Protein AF-A0A067E842-F1 (afdb_monomer)

Mean predicted aligned error: 13.02 Å

Structure (mmCIF, N/CA/C/O backbone):
data_AF-A0A067E842-F1
#
_entry.id   AF-A0A067E842-F1
#
loop_
_atom_site.group_PDB
_atom_site.id
_atom_site.type_symbol
_atom_site.label_atom_id
_atom_site.label_alt_id
_atom_site.label_comp_id
_atom_site.label_asym_id
_atom_site.label_entity_id
_atom_site.label_seq_id
_atom_site.pdbx_PDB_ins_code
_atom_site.Cartn_x
_atom_site.Cartn_y
_atom_site.Cartn_z
_atom_site.occupancy
_atom_site.B_iso_or_equiv
_atom_site.auth_seq_id
_atom_site.auth_comp_id
_atom_site.auth_asym_id
_atom_site.auth_atom_id
_atom_site.pdbx_PDB_model_num
ATOM 1 N N . MET A 1 1 ? -56.135 48.706 -4.574 1.00 54.97 1 MET A N 1
ATOM 2 C CA . MET A 1 1 ? -55.566 47.621 -3.734 1.00 54.97 1 MET A CA 1
ATOM 3 C C . MET A 1 1 ? -54.915 46.466 -4.514 1.00 54.97 1 MET A C 1
ATOM 5 O O . MET A 1 1 ? -54.209 45.681 -3.895 1.00 54.97 1 MET A O 1
ATOM 9 N N . HIS A 1 2 ? -55.092 46.356 -5.841 1.00 52.41 2 HIS A N 1
ATOM 10 C CA . HIS A 1 2 ? -54.454 45.302 -6.655 1.00 52.41 2 HIS A CA 1
ATOM 11 C C . HIS A 1 2 ? -52.988 45.599 -7.029 1.00 52.41 2 HIS A C 1
ATOM 13 O O . HIS A 1 2 ? -52.169 44.687 -7.029 1.00 52.41 2 HIS A O 1
ATOM 19 N N . CYS A 1 3 ? -52.629 46.870 -7.244 1.00 52.62 3 CYS A N 1
ATOM 20 C CA . CYS A 1 3 ? -51.269 47.265 -7.642 1.00 52.62 3 CYS A CA 1
ATOM 21 C C . CYS A 1 3 ? -50.210 46.993 -6.547 1.00 52.62 3 CYS A C 1
ATOM 23 O O . CYS A 1 3 ? -49.096 46.567 -6.836 1.00 52.62 3 CYS A O 1
ATOM 25 N N . LEU A 1 4 ? -50.586 47.128 -5.268 1.00 51.88 4 LEU A N 1
ATOM 26 C CA . LEU A 1 4 ? -49.672 46.925 -4.135 1.00 51.88 4 LEU A CA 1
ATOM 27 C C . LEU A 1 4 ? -49.311 45.442 -3.900 1.00 51.88 4 LEU A C 1
ATOM 29 O O . LEU A 1 4 ? -48.225 45.156 -3.411 1.00 51.88 4 LEU A O 1
ATOM 33 N N . LYS A 1 5 ? -50.186 44.498 -4.292 1.00 53.16 5 LYS A N 1
ATOM 34 C CA . LYS A 1 5 ? -49.948 43.042 -4.175 1.00 53.16 5 LYS A CA 1
ATOM 35 C C . LYS A 1 5 ? -48.996 42.497 -5.247 1.00 53.16 5 LYS A C 1
ATOM 37 O O . LYS A 1 5 ? -48.314 41.507 -5.008 1.00 53.16 5 LYS A O 1
ATOM 42 N N . MET A 1 6 ? -48.947 43.125 -6.425 1.00 60.12 6 MET A N 1
ATOM 43 C CA . MET A 1 6 ? -48.029 42.713 -7.497 1.00 60.12 6 MET A CA 1
ATOM 44 C C . MET A 1 6 ? -46.594 43.164 -7.206 1.00 60.12 6 MET A C 1
ATOM 46 O O . MET A 1 6 ? -45.660 42.394 -7.404 1.00 60.12 6 MET A O 1
ATOM 50 N N . ALA A 1 7 ? -46.423 44.370 -6.654 1.00 55.69 7 ALA A N 1
ATOM 51 C CA . ALA A 1 7 ? -45.115 44.883 -6.252 1.00 55.69 7 ALA A CA 1
ATOM 52 C C . ALA A 1 7 ? -44.470 44.041 -5.133 1.00 55.69 7 ALA A C 1
ATOM 54 O O . ALA A 1 7 ? -43.274 43.758 -5.185 1.00 55.69 7 ALA A O 1
ATOM 55 N N . THR A 1 8 ? -45.256 43.575 -4.156 1.00 57.66 8 THR A N 1
ATOM 56 C CA . THR A 1 8 ? -44.761 42.692 -3.088 1.00 57.66 8 THR A CA 1
ATOM 57 C C . THR A 1 8 ? -44.425 41.285 -3.582 1.00 57.66 8 THR A C 1
ATOM 59 O O . THR A 1 8 ? -43.444 40.713 -3.117 1.00 57.66 8 THR A O 1
ATOM 62 N N . ALA A 1 9 ? -45.163 40.745 -4.557 1.00 56.19 9 ALA A N 1
ATOM 63 C CA . ALA A 1 9 ? -44.841 39.457 -5.176 1.00 56.19 9 ALA A CA 1
ATOM 64 C C . ALA A 1 9 ? -43.529 39.504 -5.984 1.00 56.19 9 ALA A C 1
ATOM 66 O O . ALA A 1 9 ? -42.734 38.571 -5.911 1.00 56.19 9 ALA A O 1
ATOM 67 N N . ILE A 1 10 ? -43.263 40.604 -6.700 1.00 58.97 10 ILE A N 1
ATOM 68 C CA . ILE A 1 10 ? -42.023 40.798 -7.473 1.00 58.97 10 ILE A CA 1
ATOM 69 C C . ILE A 1 10 ? -40.808 40.973 -6.546 1.00 58.97 10 ILE A C 1
ATOM 71 O O . ILE A 1 10 ? -39.766 40.361 -6.781 1.00 58.97 10 ILE A O 1
ATOM 75 N N . LEU A 1 11 ? -40.947 41.751 -5.464 1.00 54.78 11 LEU A N 1
ATOM 76 C CA . LEU A 1 11 ? -39.894 41.916 -4.452 1.00 54.78 11 LEU A CA 1
ATOM 77 C C . LEU A 1 11 ? -39.602 40.604 -3.706 1.00 54.78 11 LEU A C 1
ATOM 79 O O . LEU A 1 11 ? -38.442 40.275 -3.478 1.00 54.78 11 LEU A O 1
ATOM 83 N N . ALA A 1 12 ? -40.634 39.820 -3.376 1.00 56.69 12 ALA A N 1
ATOM 84 C CA . ALA A 1 12 ? -40.468 38.505 -2.758 1.00 56.69 12 ALA A CA 1
ATOM 85 C C . ALA A 1 12 ? -39.791 37.496 -3.703 1.00 56.69 12 ALA A C 1
ATOM 87 O O . ALA A 1 12 ? -38.953 36.712 -3.262 1.00 56.69 12 ALA A O 1
ATOM 88 N N . PHE A 1 13 ? -40.102 37.539 -5.003 1.00 56.09 13 PHE A N 1
ATOM 89 C CA . PHE A 1 13 ? -39.504 36.657 -6.009 1.00 56.09 13 PHE A CA 1
ATOM 90 C C . PHE A 1 13 ? -38.027 36.987 -6.277 1.00 56.09 13 PHE A C 1
ATOM 92 O O . PHE A 1 13 ? -37.217 36.070 -6.423 1.00 56.09 13 PHE A O 1
ATOM 99 N N . SER A 1 14 ? -37.640 38.272 -6.279 1.00 56.12 14 SER A N 1
ATOM 100 C CA . SER A 1 14 ? -36.227 38.656 -6.420 1.00 56.12 14 SER A CA 1
ATOM 101 C C . SER A 1 14 ? -35.410 38.292 -5.175 1.00 56.12 14 SER A C 1
ATOM 103 O O . SER A 1 14 ? -34.328 37.725 -5.308 1.00 56.12 14 SER A O 1
ATOM 105 N N . LEU A 1 15 ? -35.954 38.502 -3.970 1.00 55.34 15 LEU A N 1
ATOM 106 C CA . LEU A 1 15 ? -35.327 38.081 -2.711 1.00 55.34 15 LEU A CA 1
ATOM 107 C C . LEU A 1 15 ? -35.142 36.558 -2.644 1.00 55.34 15 LEU A C 1
ATOM 109 O O . LEU A 1 15 ? -34.092 36.089 -2.214 1.00 55.34 15 LEU A O 1
ATOM 113 N N . PHE A 1 16 ? -36.124 35.787 -3.117 1.00 55.31 16 PHE A N 1
ATOM 114 C CA . PHE A 1 16 ? -36.045 34.327 -3.168 1.00 55.31 16 PHE A CA 1
ATOM 115 C C . PHE A 1 16 ? -35.004 33.840 -4.192 1.00 55.31 16 PHE A C 1
ATOM 117 O O . PHE A 1 16 ? -34.218 32.945 -3.892 1.00 55.31 16 PHE A O 1
ATOM 124 N N . SER A 1 17 ? -34.930 34.486 -5.362 1.00 55.00 17 SER A N 1
ATOM 125 C CA . SER A 1 17 ? -33.946 34.193 -6.416 1.00 55.00 17 SER A CA 1
ATOM 126 C C . SER A 1 17 ? -32.504 34.502 -5.982 1.00 55.00 17 SER A C 1
ATOM 128 O O . SER A 1 17 ? -31.596 33.701 -6.207 1.00 55.00 17 SER A O 1
ATOM 130 N N . HIS A 1 18 ? -32.289 35.611 -5.266 1.00 56.66 18 HIS A N 1
ATOM 131 C CA . HIS A 1 18 ? -30.973 35.981 -4.731 1.00 56.66 18 HIS A CA 1
ATOM 132 C C . HIS A 1 18 ? -30.534 35.141 -3.522 1.00 56.66 18 HIS A C 1
ATOM 134 O O . HIS A 1 18 ? -29.338 35.066 -3.251 1.00 56.66 18 HIS A O 1
ATOM 140 N N . LEU A 1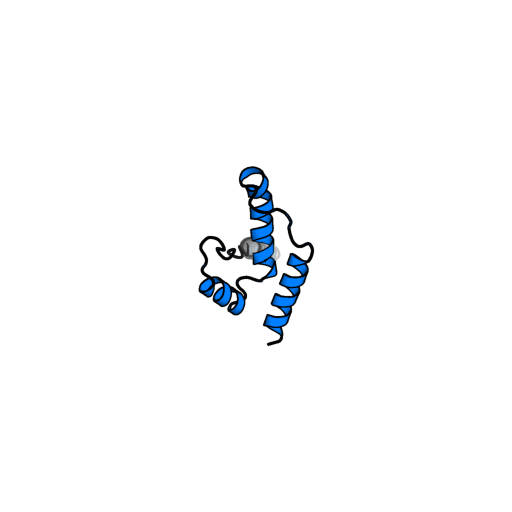 19 ? -31.464 34.484 -2.819 1.00 56.50 19 LEU A N 1
ATOM 141 C CA . LEU A 1 19 ? -31.158 33.604 -1.685 1.00 56.50 19 LEU A CA 1
ATOM 142 C C . LEU A 1 19 ? -30.898 32.142 -2.114 1.00 56.50 19 LEU A C 1
ATOM 144 O O . LEU A 1 19 ? -30.125 31.432 -1.468 1.00 56.50 19 LEU A O 1
ATOM 148 N N . LEU A 1 20 ? -31.491 31.693 -3.227 1.00 56.78 20 LEU A N 1
ATOM 149 C CA . LEU A 1 20 ? -31.332 30.331 -3.768 1.00 56.78 20 LEU A CA 1
ATOM 150 C C . LEU A 1 20 ? -30.106 30.142 -4.676 1.00 56.78 20 LEU A C 1
ATOM 152 O O . LEU A 1 20 ? -29.556 29.045 -4.746 1.00 56.78 20 LEU A O 1
ATOM 156 N N . LEU A 1 21 ? -29.645 31.191 -5.359 1.00 57.09 21 LEU A N 1
ATOM 157 C CA . LEU A 1 21 ? -28.481 31.098 -6.248 1.00 57.09 21 LEU A CA 1
ATOM 158 C C . LEU A 1 21 ? -27.128 30.876 -5.528 1.00 57.09 21 LEU A C 1
ATOM 160 O O . LEU A 1 21 ? -26.353 30.039 -5.994 1.00 57.09 21 LEU A O 1
ATOM 164 N N . PRO A 1 22 ? -26.807 31.548 -4.398 1.00 57.66 22 PRO A N 1
ATOM 165 C CA . PRO A 1 22 ? -25.533 31.325 -3.708 1.00 57.66 22 PRO A CA 1
ATOM 166 C C . PRO A 1 22 ? -25.500 30.011 -2.912 1.00 57.66 22 PRO A C 1
ATOM 168 O O . PRO A 1 22 ? -24.423 29.463 -2.682 1.00 57.66 22 PRO A O 1
ATOM 171 N N . THR A 1 23 ? -26.657 29.470 -2.516 1.00 57.88 23 THR A N 1
ATOM 172 C CA . THR A 1 23 ? -26.737 28.194 -1.783 1.00 57.88 23 THR A CA 1
ATOM 173 C C . THR A 1 23 ? -26.453 26.990 -2.683 1.00 57.88 23 THR A C 1
ATOM 175 O O . THR A 1 23 ? -25.792 26.051 -2.245 1.00 57.88 23 THR A O 1
ATOM 178 N N . LEU A 1 24 ? -26.851 27.036 -3.959 1.00 57.44 24 LEU A N 1
ATOM 179 C CA . LEU A 1 24 ? -26.578 25.959 -4.917 1.00 57.44 24 LEU A CA 1
ATOM 180 C C . LEU A 1 24 ? -25.089 25.882 -5.319 1.00 57.44 24 LEU A C 1
ATOM 182 O O . LEU A 1 24 ? -24.559 24.788 -5.504 1.00 57.44 24 LEU A O 1
ATOM 186 N N . LEU A 1 25 ? -24.389 27.025 -5.380 1.00 56.53 25 LEU A N 1
ATOM 187 C CA . LEU A 1 25 ? -22.956 27.094 -5.712 1.00 56.53 25 LEU A CA 1
ATOM 188 C C . LEU A 1 25 ? -22.048 26.567 -4.579 1.00 56.53 25 LEU A C 1
ATOM 190 O O . LEU A 1 25 ? -20.974 26.019 -4.837 1.00 56.53 25 LEU A O 1
ATOM 194 N N . ALA A 1 26 ? -22.484 26.692 -3.321 1.00 58.53 26 ALA A N 1
ATOM 195 C CA . ALA A 1 26 ? -21.738 26.215 -2.154 1.00 58.53 26 ALA A CA 1
ATOM 196 C C . ALA A 1 26 ? -21.674 24.676 -2.060 1.00 58.53 26 ALA A C 1
ATOM 198 O O . ALA A 1 26 ? -20.711 24.128 -1.518 1.00 58.53 26 ALA A O 1
ATOM 199 N N . ILE A 1 27 ? -22.664 23.967 -2.617 1.00 56.41 27 ILE A N 1
ATOM 200 C CA . ILE A 1 27 ? -22.715 22.495 -2.598 1.00 56.41 27 ILE A CA 1
ATOM 201 C C . ILE A 1 27 ? -21.712 21.895 -3.600 1.00 56.41 27 ILE A C 1
ATOM 203 O O . ILE A 1 27 ? -21.097 20.872 -3.310 1.00 56.41 27 ILE A O 1
ATOM 207 N N . SER A 1 28 ? -21.454 22.553 -4.737 1.00 55.47 28 SER A N 1
ATOM 208 C CA . SER A 1 28 ? -20.489 22.075 -5.744 1.00 55.47 28 SER A CA 1
ATOM 209 C C . SER A 1 28 ? -19.011 22.212 -5.349 1.00 55.47 28 SER A C 1
ATOM 211 O O . SER A 1 28 ? -18.155 21.618 -5.999 1.00 55.47 28 SER A O 1
ATOM 213 N N . ALA A 1 29 ? -18.691 22.978 -4.300 1.00 54.78 29 ALA A N 1
ATOM 214 C CA . ALA A 1 29 ? -17.308 23.263 -3.899 1.00 54.78 29 ALA A CA 1
ATOM 215 C C . ALA A 1 29 ? -16.707 22.237 -2.920 1.00 54.78 29 ALA A C 1
ATOM 217 O O . ALA A 1 29 ? -15.522 22.313 -2.602 1.00 54.78 29 ALA A O 1
ATOM 218 N N . GLN A 1 30 ? -17.482 21.255 -2.454 1.00 51.19 30 GLN A N 1
ATOM 219 C CA . GLN A 1 30 ? -16.953 20.150 -1.652 1.00 51.19 30 GLN A CA 1
ATOM 220 C C . GLN A 1 30 ? -16.371 19.067 -2.562 1.00 51.19 30 GLN A C 1
ATOM 222 O O . GLN A 1 30 ? -16.786 17.910 -2.558 1.00 51.19 30 GLN A O 1
ATOM 227 N N . SER A 1 31 ? -15.347 19.434 -3.335 1.00 54.56 31 SER A N 1
ATOM 228 C CA . SER A 1 31 ? -14.345 18.453 -3.719 1.00 54.56 31 SER A CA 1
ATOM 229 C C . SER A 1 31 ? -13.637 18.048 -2.429 1.00 54.56 31 SER A C 1
ATOM 231 O O . SER A 1 31 ? -12.712 18.731 -1.984 1.00 54.56 31 SER A O 1
ATOM 233 N N . ASN A 1 32 ? -14.081 16.958 -1.800 1.00 49.19 32 ASN A N 1
ATOM 234 C CA . ASN A 1 32 ? -13.258 16.226 -0.845 1.00 49.19 32 ASN A CA 1
ATOM 235 C C . ASN A 1 32 ? -12.053 15.696 -1.628 1.00 49.19 32 ASN A C 1
ATOM 237 O O . ASN A 1 32 ? -12.011 14.537 -2.033 1.00 49.19 32 ASN A O 1
ATOM 241 N N . ALA A 1 33 ? -11.081 16.569 -1.888 1.00 49.50 33 ALA A N 1
ATOM 242 C CA . ALA A 1 33 ? -9.738 16.169 -2.224 1.00 49.50 33 ALA A CA 1
ATOM 243 C C . ALA A 1 33 ? -9.226 15.461 -0.972 1.00 49.50 33 ALA A C 1
ATOM 245 O O . ALA A 1 33 ? -8.679 16.081 -0.062 1.00 49.50 33 ALA A O 1
ATOM 246 N N . ILE A 1 34 ? -9.505 14.160 -0.877 1.00 56.19 34 ILE A N 1
ATOM 247 C CA . ILE A 1 34 ? -8.818 13.294 0.065 1.00 56.19 34 ILE A CA 1
ATOM 248 C C . ILE A 1 34 ? -7.353 13.436 -0.314 1.00 56.19 34 ILE A C 1
ATOM 250 O O . ILE A 1 34 ? -6.917 12.925 -1.343 1.00 56.19 34 ILE A O 1
ATOM 254 N N . HIS A 1 35 ? -6.622 14.233 0.463 1.00 60.94 35 HIS A N 1
ATOM 255 C CA . HIS A 1 35 ? -5.187 14.361 0.310 1.00 60.94 35 HIS A CA 1
ATOM 256 C C . HIS A 1 35 ? -4.608 12.953 0.426 1.00 60.94 35 HIS A C 1
ATOM 258 O O . HIS A 1 35 ? -4.628 12.358 1.504 1.00 60.94 35 HIS A O 1
ATOM 264 N N . ALA A 1 36 ? -4.156 12.405 -0.703 1.00 78.44 36 ALA A N 1
ATOM 265 C CA . ALA A 1 36 ? -3.507 11.109 -0.731 1.00 78.44 36 ALA A CA 1
ATOM 266 C C . ALA A 1 36 ? -2.298 11.157 0.209 1.00 78.44 36 ALA A C 1
ATOM 268 O O . ALA A 1 36 ? -1.490 12.088 0.145 1.00 78.44 36 ALA A O 1
ATOM 269 N N . PHE A 1 37 ? -2.190 10.177 1.106 1.00 89.00 37 PHE A N 1
ATOM 270 C CA . PHE A 1 37 ? -1.039 10.070 1.991 1.00 89.00 37 PHE A CA 1
ATOM 271 C C . PHE A 1 37 ? 0.245 9.930 1.147 1.00 89.00 37 PHE A C 1
ATOM 273 O O . PHE A 1 37 ? 0.271 9.106 0.228 1.00 89.00 37 PHE A O 1
ATOM 280 N N . PRO A 1 38 ? 1.307 10.711 1.414 1.00 93.12 38 PRO A N 1
ATOM 281 C CA . PRO A 1 38 ? 2.532 10.650 0.626 1.00 93.12 38 PRO A CA 1
ATOM 282 C C . PRO A 1 38 ? 3.295 9.359 0.945 1.00 93.12 38 PRO A C 1
ATOM 284 O O . PRO A 1 38 ? 3.994 9.276 1.946 1.00 93.12 38 PRO A O 1
ATOM 287 N N . ILE A 1 39 ? 3.148 8.336 0.100 1.00 96.44 39 ILE A N 1
ATOM 288 C CA . ILE A 1 39 ? 3.784 7.023 0.315 1.00 96.44 39 ILE A CA 1
ATOM 289 C C . ILE A 1 39 ? 5.294 7.057 0.030 1.00 96.44 39 ILE A C 1
ATOM 291 O O . ILE A 1 39 ? 6.061 6.368 0.701 1.00 96.44 39 ILE A O 1
ATOM 295 N N . ARG A 1 40 ? 5.741 7.843 -0.959 1.00 95.94 40 ARG A N 1
ATOM 296 C CA . ARG A 1 40 ? 7.170 7.933 -1.311 1.00 95.94 40 ARG A CA 1
ATOM 297 C C . ARG A 1 40 ? 7.962 8.528 -0.154 1.00 95.94 40 ARG A C 1
ATOM 299 O O . ARG A 1 40 ? 7.538 9.527 0.417 1.00 95.94 40 ARG A O 1
ATOM 306 N N . GLU A 1 41 ? 9.107 7.922 0.149 1.00 95.88 41 GLU A N 1
ATOM 307 C CA . GLU A 1 41 ? 9.996 8.315 1.253 1.00 95.88 41 GLU A CA 1
ATOM 308 C C . GLU A 1 41 ? 9.354 8.266 2.657 1.00 95.88 41 GLU A C 1
ATOM 310 O O . GLU A 1 41 ? 9.978 8.681 3.633 1.00 95.88 41 GLU A O 1
ATOM 315 N N . ALA A 1 42 ? 8.131 7.733 2.802 1.00 97.62 42 ALA A N 1
ATOM 316 C CA . ALA A 1 42 ? 7.519 7.535 4.110 1.00 97.62 42 ALA A CA 1
ATOM 317 C C . ALA A 1 42 ? 8.264 6.439 4.877 1.00 97.62 42 ALA A C 1
ATOM 319 O O . ALA A 1 42 ? 8.430 5.315 4.394 1.00 97.62 42 ALA A O 1
ATOM 320 N N . THR A 1 43 ? 8.678 6.737 6.106 1.00 98.25 43 THR A N 1
ATOM 321 C CA . THR A 1 43 ? 9.298 5.726 6.961 1.00 98.25 43 THR A CA 1
ATOM 322 C C . THR A 1 43 ? 8.258 4.710 7.432 1.00 98.25 43 THR A C 1
ATOM 324 O O . THR A 1 43 ? 7.052 4.966 7.448 1.00 98.25 43 THR A O 1
ATOM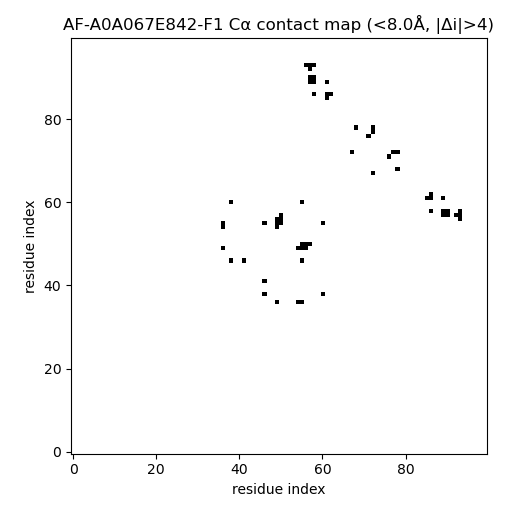 327 N N . ILE A 1 44 ? 8.714 3.557 7.928 1.00 97.75 44 ILE A N 1
ATOM 328 C CA . ILE A 1 44 ? 7.825 2.568 8.561 1.00 97.75 44 ILE A CA 1
ATOM 329 C C . ILE A 1 44 ? 7.018 3.204 9.706 1.00 97.75 44 ILE A C 1
ATOM 331 O O . ILE A 1 44 ? 5.842 2.883 9.878 1.00 97.75 44 ILE A O 1
ATOM 335 N N . LYS A 1 45 ? 7.619 4.132 10.468 1.00 98.31 45 LYS A N 1
ATOM 336 C CA . LYS A 1 45 ? 6.927 4.848 11.551 1.00 98.31 45 LYS A CA 1
ATOM 337 C C . LYS A 1 45 ? 5.798 5.725 11.007 1.00 98.31 45 LYS A C 1
ATOM 339 O O . LYS A 1 45 ? 4.711 5.716 11.583 1.00 98.31 45 LYS A O 1
ATOM 344 N N . ASP A 1 46 ? 6.028 6.414 9.891 1.00 98.06 46 ASP A N 1
ATOM 345 C CA . ASP A 1 46 ? 5.019 7.257 9.240 1.00 98.06 46 ASP A CA 1
ATOM 346 C C . ASP A 1 46 ? 3.855 6.417 8.713 1.00 98.06 46 ASP A C 1
ATOM 348 O O . ASP A 1 46 ? 2.698 6.738 8.975 1.00 98.06 46 ASP A O 1
ATOM 352 N N . LEU A 1 47 ? 4.147 5.292 8.051 1.00 98.06 47 LEU A N 1
ATOM 353 C CA . LEU A 1 47 ? 3.130 4.358 7.556 1.00 98.06 47 LEU A CA 1
ATOM 354 C C . LEU A 1 47 ? 2.297 3.768 8.701 1.00 98.06 47 LEU A C 1
ATOM 356 O O . LEU A 1 47 ? 1.069 3.750 8.638 1.00 98.06 47 LEU A O 1
ATOM 360 N N . GLN A 1 48 ? 2.944 3.338 9.789 1.00 97.12 48 GLN A N 1
ATOM 361 C CA . GLN A 1 48 ? 2.247 2.833 10.974 1.00 97.12 48 GLN A CA 1
ATOM 362 C C . GLN A 1 48 ? 1.349 3.896 11.613 1.00 97.12 48 GLN A C 1
ATOM 364 O O . GLN A 1 48 ? 0.230 3.585 12.030 1.00 97.12 48 GLN A O 1
ATOM 369 N N . LEU A 1 49 ? 1.818 5.143 11.698 1.00 97.19 49 LEU A N 1
ATOM 370 C CA . LEU A 1 49 ? 1.013 6.254 12.192 1.00 97.19 49 LEU A CA 1
ATOM 371 C C . LEU A 1 49 ? -0.169 6.538 11.257 1.00 97.19 49 LEU A C 1
ATOM 373 O O . LEU A 1 49 ? -1.284 6.730 11.737 1.00 97.19 49 LEU A O 1
ATOM 377 N N . ALA A 1 50 ? 0.043 6.504 9.943 1.00 97.25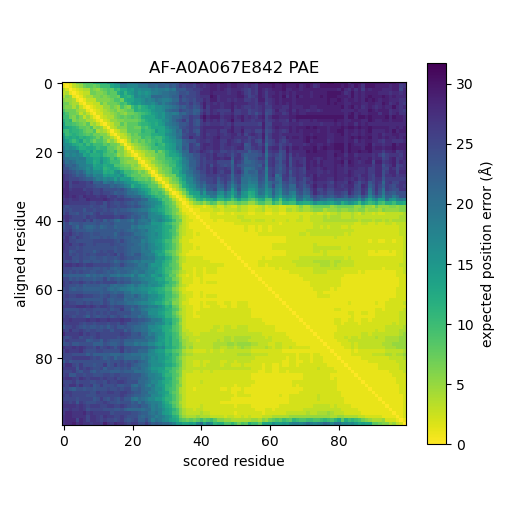 50 ALA A N 1
ATOM 378 C CA . ALA A 1 50 ? -0.999 6.709 8.945 1.00 97.25 50 ALA A CA 1
ATOM 379 C C . ALA A 1 50 ? -2.096 5.639 9.019 1.00 97.25 50 ALA A C 1
ATOM 381 O O . ALA A 1 50 ? -3.277 5.989 8.989 1.00 97.25 50 ALA A O 1
ATOM 382 N N . PHE A 1 51 ? -1.724 4.366 9.207 1.00 96.81 51 PHE A N 1
ATOM 383 C CA . PHE A 1 51 ? -2.680 3.284 9.454 1.00 96.81 51 PHE A CA 1
ATOM 384 C C . PHE A 1 51 ? -3.508 3.542 10.718 1.00 96.81 51 PHE A C 1
ATOM 386 O O . PHE A 1 51 ? -4.730 3.441 10.682 1.00 96.81 51 PHE A O 1
ATOM 393 N N . LYS A 1 52 ? -2.864 3.929 11.830 1.00 95.44 52 LYS A N 1
ATOM 394 C CA . LYS A 1 52 ? -3.558 4.243 13.096 1.00 95.44 52 LYS A CA 1
ATOM 395 C C . LYS A 1 52 ? -4.494 5.446 12.977 1.00 95.44 52 LYS A C 1
ATOM 397 O O . LYS A 1 52 ? -5.526 5.491 13.633 1.00 95.44 52 LYS A O 1
ATOM 402 N N . GLN A 1 53 ? -4.125 6.424 12.154 1.00 95.31 53 GLN A N 1
ATOM 403 C CA . GLN A 1 53 ? -4.917 7.627 11.899 1.00 95.31 53 GLN A CA 1
ATOM 404 C C . GLN A 1 53 ? -5.978 7.427 10.806 1.00 95.31 53 GLN A C 1
ATOM 406 O O . GLN A 1 53 ? -6.650 8.393 10.455 1.00 95.31 53 GLN A O 1
ATOM 411 N N . ASN A 1 54 ? -6.125 6.215 10.253 1.00 94.00 54 ASN A N 1
ATOM 412 C CA . ASN A 1 54 ? -7.000 5.915 9.112 1.00 94.00 54 ASN A CA 1
ATOM 413 C C . ASN A 1 54 ? -6.739 6.808 7.880 1.00 94.00 54 ASN A C 1
ATOM 415 O O . ASN A 1 54 ? -7.635 7.040 7.072 1.00 94.00 54 ASN A O 1
ATOM 419 N N . LYS A 1 55 ? -5.511 7.321 7.733 1.00 96.25 55 LYS A N 1
ATOM 420 C CA . LYS A 1 55 ? -5.077 8.139 6.585 1.00 96.25 55 LYS A CA 1
ATOM 421 C C . LYS A 1 55 ? -4.563 7.302 5.417 1.00 96.25 55 LYS A C 1
ATOM 423 O O . LYS A 1 55 ? -4.426 7.811 4.311 1.00 96.25 55 LYS A O 1
ATOM 428 N N . LEU A 1 56 ? -4.232 6.047 5.689 1.00 97.31 56 LEU A N 1
ATOM 429 C CA . LEU A 1 56 ? -3.752 5.070 4.728 1.00 97.31 56 LEU A CA 1
ATOM 430 C C . LEU A 1 56 ? -4.297 3.704 5.146 1.00 97.31 56 LEU A C 1
ATOM 432 O O . LEU A 1 56 ? -4.436 3.439 6.342 1.00 97.31 56 LEU A O 1
ATOM 436 N N . THR A 1 57 ? -4.574 2.833 4.185 1.00 97.81 57 THR A N 1
ATOM 437 C CA . THR A 1 57 ? -4.858 1.414 4.422 1.00 97.81 57 THR A CA 1
ATOM 438 C C . THR A 1 57 ? -3.761 0.542 3.811 1.00 97.81 57 THR A C 1
ATOM 440 O O . THR A 1 57 ? -3.028 0.976 2.919 1.00 97.81 57 THR A O 1
ATOM 443 N N . SER A 1 58 ? -3.617 -0.698 4.278 1.00 98.44 58 SER A N 1
ATOM 444 C CA . SER A 1 58 ? -2.732 -1.676 3.639 1.00 98.44 58 SER A CA 1
ATOM 445 C C . SER A 1 58 ? -3.125 -1.891 2.191 1.00 98.44 58 SER A C 1
ATOM 447 O O . SER A 1 58 ? -2.233 -1.961 1.349 1.00 98.44 58 SER A O 1
ATOM 449 N N . ARG A 1 59 ? -4.430 -1.940 1.889 1.00 98.44 59 ARG A N 1
ATOM 450 C CA . ARG A 1 59 ? -4.910 -2.052 0.512 1.00 98.44 59 ARG A CA 1
ATOM 451 C C . ARG A 1 59 ? -4.369 -0.931 -0.374 1.00 98.44 59 ARG A C 1
ATOM 453 O O . ARG A 1 59 ? -3.760 -1.216 -1.400 1.00 98.44 59 ARG A O 1
ATOM 460 N N . GLN A 1 60 ? -4.500 0.320 0.067 1.00 98.19 60 GLN A N 1
ATOM 461 C CA . GLN A 1 60 ? -3.994 1.487 -0.662 1.00 98.19 60 GLN A CA 1
ATOM 462 C C . GLN A 1 60 ? -2.470 1.453 -0.830 1.00 98.19 60 GLN A C 1
ATOM 464 O O . GLN A 1 60 ? -1.956 1.782 -1.898 1.00 98.19 60 GLN A O 1
ATOM 469 N N . LEU A 1 61 ? -1.737 1.041 0.211 1.00 98.31 61 LEU A N 1
ATOM 470 C CA . LEU A 1 61 ? -0.280 0.932 0.146 1.00 98.31 61 LEU A CA 1
ATOM 471 C C . LEU A 1 61 ? 0.171 -0.128 -0.869 1.00 98.31 61 LEU A C 1
ATOM 473 O O . LEU A 1 61 ? 1.100 0.111 -1.639 1.00 98.31 61 LEU A O 1
ATOM 477 N N . VAL A 1 62 ? -0.481 -1.292 -0.879 1.00 98.56 62 VAL A N 1
ATOM 478 C CA . VAL A 1 62 ? -0.160 -2.377 -1.816 1.00 98.56 62 VAL A CA 1
ATOM 479 C C . VAL A 1 62 ? -0.531 -1.988 -3.244 1.00 98.56 62 VAL A C 1
ATOM 481 O O . VAL A 1 62 ? 0.292 -2.157 -4.137 1.00 98.56 62 VAL A O 1
ATOM 484 N N . GLU A 1 63 ? -1.708 -1.403 -3.471 1.00 98.56 63 GLU A N 1
ATOM 485 C CA . GLU A 1 63 ? -2.119 -0.915 -4.795 1.00 98.56 63 GLU A CA 1
ATOM 486 C C . GLU A 1 63 ? -1.142 0.126 -5.355 1.00 98.56 63 GLU A C 1
ATOM 488 O O . GLU A 1 63 ? -0.766 0.046 -6.526 1.00 98.56 63 GLU A O 1
ATOM 493 N N . PHE A 1 64 ? -0.659 1.046 -4.513 1.00 98.12 64 PHE A N 1
ATOM 494 C CA . PHE A 1 64 ? 0.371 2.007 -4.907 1.00 98.12 64 PHE A CA 1
ATOM 495 C C . PHE A 1 64 ? 1.641 1.310 -5.416 1.00 98.12 64 PHE A C 1
ATOM 497 O O . PHE A 1 64 ? 2.128 1.627 -6.504 1.00 98.12 64 PHE A O 1
ATOM 504 N N . TYR A 1 65 ? 2.174 0.340 -4.665 1.00 98.19 65 TYR A N 1
ATOM 505 C CA . TYR A 1 65 ? 3.399 -0.352 -5.069 1.00 98.19 65 TYR A CA 1
ATOM 506 C C . TYR A 1 65 ? 3.195 -1.294 -6.254 1.00 98.19 65 TY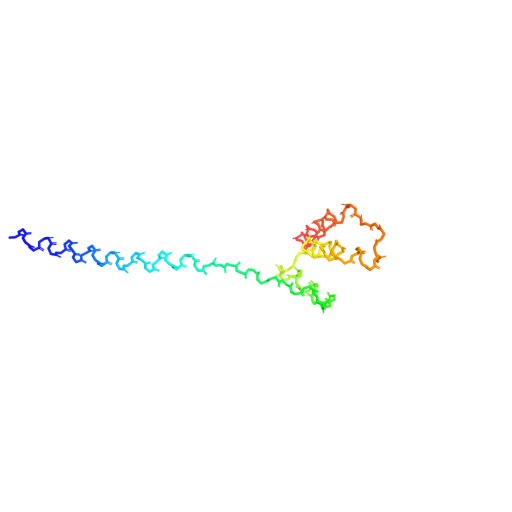R A C 1
ATOM 508 O O . TYR A 1 65 ? 4.092 -1.396 -7.084 1.00 98.19 65 TYR A O 1
ATOM 516 N N . LEU A 1 66 ? 2.026 -1.920 -6.405 1.00 98.62 66 LEU A N 1
ATOM 517 C CA . LEU A 1 66 ? 1.696 -2.671 -7.620 1.00 98.62 66 LEU A CA 1
ATOM 518 C C . LEU A 1 66 ? 1.693 -1.764 -8.856 1.00 98.62 66 LEU A C 1
ATOM 520 O O . LEU A 1 66 ? 2.220 -2.154 -9.898 1.00 98.62 66 LEU A O 1
ATOM 524 N N . GLY A 1 67 ? 1.176 -0.538 -8.730 1.00 98.25 67 GLY A N 1
ATOM 525 C CA . GLY A 1 67 ? 1.259 0.476 -9.781 1.00 98.25 67 GLY A CA 1
ATOM 526 C C . GLY A 1 67 ? 2.703 0.852 -10.126 1.00 98.25 67 G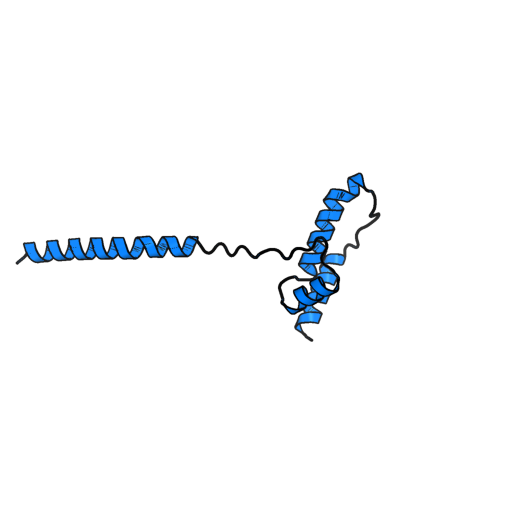LY A C 1
ATOM 527 O O . GLY A 1 67 ? 3.069 0.904 -11.300 1.00 98.25 67 GLY A O 1
ATOM 528 N N . GLU A 1 68 ? 3.555 1.053 -9.118 1.00 98.00 68 GLU A N 1
ATOM 529 C CA . GLU A 1 68 ? 4.976 1.347 -9.339 1.00 98.00 68 GLU A CA 1
ATOM 530 C C . GLU A 1 68 ? 5.731 0.174 -9.967 1.00 98.00 68 GLU A C 1
ATOM 532 O O . GLU A 1 68 ? 6.520 0.391 -10.884 1.00 98.00 68 GLU A O 1
ATOM 537 N N . ILE A 1 69 ? 5.461 -1.061 -9.534 1.00 98.50 69 ILE A N 1
ATOM 538 C CA . ILE A 1 69 ? 6.022 -2.273 -10.141 1.00 98.50 69 ILE A CA 1
ATOM 539 C C . ILE A 1 69 ? 5.600 -2.350 -11.606 1.00 98.50 69 ILE A C 1
ATOM 541 O O . ILE A 1 69 ? 6.456 -2.496 -12.473 1.00 98.50 69 ILE A O 1
ATOM 545 N N . HIS A 1 70 ? 4.312 -2.184 -11.908 1.00 98.38 70 HIS A N 1
ATOM 546 C CA . HIS A 1 70 ? 3.822 -2.201 -13.285 1.00 98.38 70 HIS A CA 1
ATOM 547 C C . HIS A 1 70 ? 4.534 -1.160 -14.164 1.00 98.38 70 HIS A C 1
ATOM 549 O O . HIS A 1 70 ? 4.938 -1.460 -15.286 1.00 98.38 70 HIS A O 1
ATOM 555 N N . ARG A 1 71 ? 4.740 0.051 -13.635 1.00 98.44 71 ARG A N 1
ATOM 556 C CA . ARG A 1 71 ? 5.371 1.165 -14.353 1.00 98.44 71 ARG A CA 1
ATOM 557 C C . ARG A 1 71 ? 6.883 1.001 -14.536 1.00 98.44 71 ARG A C 1
ATOM 559 O O . ARG A 1 71 ? 7.413 1.405 -15.566 1.00 98.44 71 ARG A O 1
ATOM 566 N N . LEU A 1 72 ? 7.588 0.486 -13.529 1.00 98.44 72 LEU A N 1
ATOM 567 C CA . LEU A 1 72 ? 9.055 0.506 -13.470 1.00 98.44 72 LEU A CA 1
ATOM 568 C C . LEU A 1 72 ? 9.706 -0.829 -13.822 1.00 98.44 72 LEU A C 1
ATOM 570 O O . LEU A 1 72 ? 10.822 -0.846 -14.339 1.00 98.44 72 LEU A O 1
ATOM 574 N N . ASN A 1 73 ? 9.043 -1.951 -13.549 1.00 98.44 73 ASN A N 1
ATOM 575 C CA . ASN A 1 73 ? 9.636 -3.270 -13.734 1.00 98.44 73 ASN A CA 1
ATOM 576 C C . ASN A 1 73 ? 9.998 -3.615 -15.194 1.00 98.44 73 ASN A C 1
ATOM 578 O O . ASN A 1 73 ? 10.996 -4.307 -15.373 1.00 98.44 73 ASN A O 1
ATOM 582 N N . PRO A 1 74 ? 9.309 -3.108 -16.241 1.00 98.31 74 PRO A N 1
ATOM 583 C CA . PRO A 1 74 ? 9.768 -3.282 -17.623 1.00 98.31 74 PRO A CA 1
ATOM 584 C C . PRO A 1 74 ? 11.141 -2.665 -17.923 1.00 98.31 74 PRO A C 1
ATOM 586 O O . PRO A 1 74 ? 11.752 -3.030 -18.919 1.00 98.31 74 PRO A O 1
ATOM 589 N N . LEU A 1 75 ? 11.602 -1.719 -17.095 1.00 98.38 75 LEU A N 1
ATOM 590 C CA . LEU A 1 75 ? 12.900 -1.051 -17.236 1.00 98.38 75 LEU A CA 1
ATOM 591 C C . LEU A 1 75 ? 13.936 -1.598 -16.252 1.00 98.38 75 LEU A C 1
ATOM 593 O O . LEU A 1 75 ? 15.101 -1.763 -16.596 1.00 98.38 75 LEU A O 1
ATOM 597 N N . LEU A 1 76 ? 13.517 -1.815 -15.003 1.00 98.25 76 LEU A N 1
ATOM 598 C CA . LEU A 1 76 ? 14.419 -2.178 -13.910 1.00 98.25 76 LEU A CA 1
ATOM 599 C C . LEU A 1 76 ? 14.584 -3.688 -13.750 1.00 98.25 76 LEU A C 1
ATOM 601 O O . LEU A 1 76 ? 15.579 -4.119 -13.177 1.00 98.25 76 LEU A O 1
ATOM 605 N N . HIS A 1 77 ? 13.606 -4.476 -14.207 1.00 97.75 77 HIS A N 1
ATOM 606 C CA . HIS A 1 77 ? 13.577 -5.933 -14.063 1.00 97.75 77 HIS A CA 1
ATOM 607 C C . HIS A 1 77 ? 13.840 -6.412 -12.618 1.00 97.75 77 HIS A C 1
ATOM 609 O O . HIS A 1 77 ? 14.476 -7.438 -12.395 1.00 97.75 77 HIS A O 1
ATOM 615 N N . GLY A 1 78 ? 13.371 -5.648 -11.623 1.00 97.56 78 GLY A N 1
ATOM 616 C CA . GLY A 1 78 ? 13.605 -5.899 -10.196 1.00 97.56 78 GLY A CA 1
ATOM 617 C C . GLY A 1 78 ? 12.610 -6.860 -9.533 1.00 97.56 78 GLY A C 1
ATOM 618 O O . GLY A 1 78 ? 12.828 -7.276 -8.399 1.00 97.56 78 GLY A O 1
ATOM 619 N N . VAL A 1 79 ? 11.518 -7.211 -10.213 1.00 98.12 79 VAL A N 1
ATOM 620 C CA . VAL A 1 79 ? 10.473 -8.123 -9.731 1.00 98.12 79 VAL A CA 1
ATOM 621 C C . VAL A 1 79 ? 10.284 -9.242 -10.749 1.00 98.12 79 VAL A C 1
ATOM 623 O O . VAL A 1 79 ? 9.991 -8.978 -11.914 1.00 98.12 79 VAL A O 1
ATOM 626 N N . ILE A 1 80 ? 10.435 -10.491 -10.307 1.00 98.19 80 ILE A N 1
ATOM 627 C CA . ILE A 1 80 ? 10.248 -11.678 -11.157 1.00 98.19 80 ILE A CA 1
ATOM 628 C C . ILE A 1 80 ? 8.762 -12.048 -11.229 1.00 98.19 80 ILE A C 1
ATOM 630 O O . ILE A 1 80 ? 8.217 -12.231 -12.313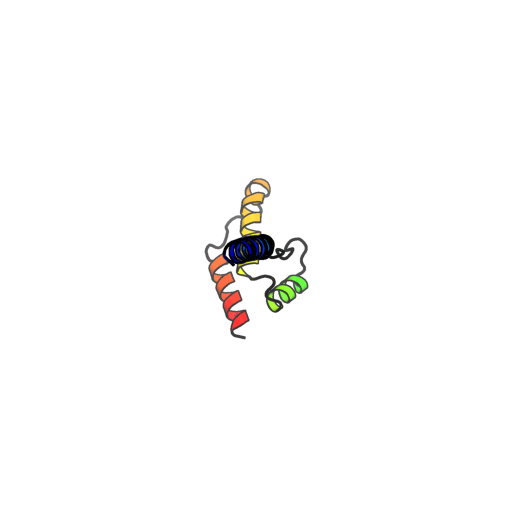 1.00 98.19 80 ILE A O 1
ATOM 634 N N . GLU A 1 81 ? 8.100 -12.110 -10.074 1.00 98.19 81 GLU A N 1
ATOM 635 C CA . GLU A 1 81 ? 6.691 -12.472 -9.943 1.00 98.19 81 GLU A CA 1
ATOM 636 C C . GLU A 1 81 ? 6.049 -11.665 -8.810 1.00 98.19 81 GLU A C 1
ATOM 638 O O . GLU A 1 81 ? 6.680 -11.382 -7.788 1.00 98.19 81 GLU A O 1
ATOM 643 N N . VAL A 1 82 ? 4.788 -11.281 -8.999 1.00 98.38 82 VAL A N 1
ATOM 644 C CA . VAL A 1 82 ? 3.963 -10.650 -7.967 1.00 98.38 82 VAL A CA 1
ATOM 645 C C . VAL A 1 82 ? 3.079 -11.720 -7.337 1.00 98.38 82 VAL A C 1
ATOM 647 O O . VAL A 1 82 ? 2.411 -12.456 -8.054 1.00 98.38 82 VAL A O 1
ATOM 650 N N . ASN A 1 83 ? 3.014 -11.760 -6.003 1.00 98.50 83 ASN A N 1
ATOM 651 C CA . ASN A 1 83 ? 2.085 -12.638 -5.291 1.00 98.50 83 ASN A CA 1
ATOM 652 C C . ASN A 1 83 ? 0.621 -12.309 -5.676 1.00 98.50 83 ASN A C 1
ATOM 654 O O . ASN A 1 83 ? 0.171 -11.198 -5.369 1.00 98.50 83 ASN A O 1
ATOM 658 N N . PRO A 1 84 ? -0.146 -13.247 -6.270 1.00 98.44 84 PRO A N 1
ATOM 659 C CA . PRO A 1 84 ? -1.537 -13.005 -6.662 1.00 98.44 84 PRO A CA 1
ATOM 660 C C . PRO A 1 84 ? -2.459 -12.697 -5.471 1.00 98.44 84 PRO A C 1
ATOM 662 O O . PRO A 1 84 ? -3.469 -12.014 -5.633 1.00 98.44 84 PRO A O 1
ATOM 665 N N . ASP A 1 85 ? -2.084 -13.117 -4.261 1.00 98.69 85 ASP A N 1
ATOM 666 C CA . ASP A 1 85 ? -2.875 -12.909 -3.048 1.00 98.69 85 ASP A CA 1
ATOM 667 C C . ASP A 1 85 ? -2.582 -11.572 -2.348 1.00 98.69 85 ASP A C 1
ATOM 669 O O . ASP A 1 85 ? -3.197 -11.273 -1.322 1.00 98.69 85 ASP A O 1
ATOM 673 N N . ALA A 1 86 ? -1.651 -10.752 -2.857 1.00 98.69 86 ALA A N 1
ATOM 674 C CA . ALA A 1 86 ? -1.159 -9.558 -2.160 1.00 98.69 86 ALA A CA 1
ATOM 675 C C . ALA A 1 86 ? -2.283 -8.599 -1.728 1.00 98.69 86 ALA A C 1
ATOM 677 O O . ALA A 1 86 ? -2.274 -8.087 -0.608 1.00 98.69 86 ALA A O 1
ATOM 678 N N . LEU A 1 87 ? -3.281 -8.393 -2.590 1.00 98.81 87 LEU A N 1
ATOM 679 C CA . LEU A 1 87 ? -4.429 -7.532 -2.296 1.00 98.81 87 LEU A CA 1
ATOM 680 C C . LEU A 1 87 ? -5.356 -8.137 -1.231 1.00 98.81 87 LEU A C 1
ATOM 682 O O . LEU A 1 87 ? -5.782 -7.431 -0.322 1.00 98.81 87 LEU A O 1
ATOM 686 N N . SER A 1 88 ? -5.608 -9.448 -1.295 1.00 98.69 88 SER A N 1
ATOM 687 C CA . SER A 1 88 ? -6.416 -10.169 -0.299 1.00 98.69 88 SER A CA 1
ATOM 688 C C . SER A 1 88 ? -5.752 -10.152 1.084 1.00 98.69 88 SER A C 1
ATOM 690 O O . SER A 1 88 ? -6.396 -9.904 2.105 1.00 98.69 88 SER A O 1
ATOM 692 N N . GLN A 1 89 ? -4.430 -10.332 1.133 1.00 98.81 89 GLN A N 1
ATOM 693 C CA . GLN A 1 89 ? -3.663 -10.230 2.375 1.00 98.81 89 GLN A CA 1
ATOM 694 C C . GLN A 1 89 ? -3.669 -8.802 2.937 1.00 98.81 89 GLN A C 1
ATOM 696 O O . GLN A 1 89 ? -3.748 -8.623 4.154 1.00 98.81 89 GLN A O 1
ATOM 701 N N . ALA A 1 90 ? -3.634 -7.786 2.070 1.00 98.69 90 ALA A N 1
ATOM 702 C CA . ALA A 1 90 ? -3.750 -6.391 2.476 1.00 98.69 90 ALA A CA 1
ATOM 703 C C . ALA A 1 90 ? -5.121 -6.089 3.103 1.00 98.69 90 ALA A C 1
ATOM 705 O O . ALA A 1 90 ? -5.176 -5.480 4.173 1.00 98.69 90 ALA A O 1
ATOM 706 N N . ASP A 1 91 ? -6.204 -6.584 2.496 1.00 98.69 91 ASP A N 1
ATOM 707 C CA . ASP A 1 91 ? -7.559 -6.469 3.050 1.00 98.69 91 ASP A CA 1
ATOM 708 C C . ASP A 1 91 ? -7.675 -7.159 4.410 1.00 98.69 91 ASP A C 1
ATOM 710 O O . ASP A 1 91 ? -8.224 -6.592 5.357 1.00 98.69 91 ASP A O 1
ATOM 714 N N . LYS A 1 92 ? -7.116 -8.368 4.537 1.00 98.56 92 LYS A N 1
ATOM 715 C CA . LYS A 1 92 ? -7.078 -9.106 5.805 1.00 98.56 92 LYS A CA 1
ATOM 716 C C . LYS A 1 92 ? -6.336 -8.321 6.887 1.00 98.56 92 LYS A C 1
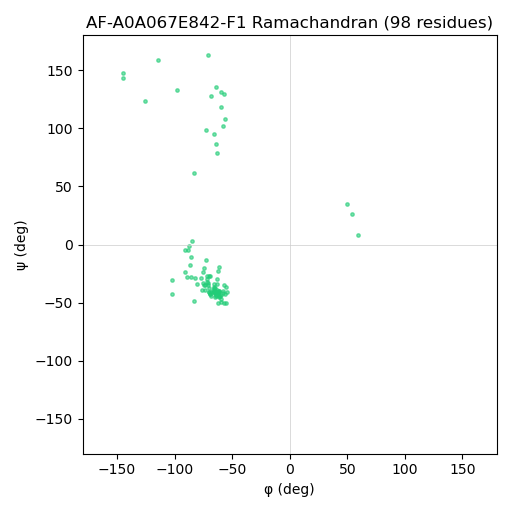ATOM 718 O O . LYS A 1 92 ? -6.831 -8.218 8.005 1.00 98.56 92 LYS A O 1
ATOM 723 N N . ALA A 1 93 ? -5.195 -7.719 6.558 1.00 98.25 93 ALA A N 1
ATOM 724 C CA . ALA A 1 93 ? -4.436 -6.893 7.493 1.00 98.25 93 ALA A CA 1
ATOM 725 C C . ALA A 1 93 ? -5.203 -5.625 7.914 1.00 98.25 93 ALA A C 1
ATOM 727 O O . ALA A 1 93 ? -5.125 -5.216 9.074 1.00 98.25 93 ALA A O 1
ATOM 728 N N . ASP A 1 94 ? -5.949 -5.002 6.997 1.00 98.44 94 ASP A N 1
ATOM 729 C CA . ASP A 1 94 ? -6.827 -3.870 7.310 1.00 98.44 94 ASP A CA 1
ATOM 730 C C . ASP A 1 94 ? -7.984 -4.280 8.226 1.00 98.44 94 ASP A C 1
ATOM 732 O O . ASP A 1 94 ? -8.309 -3.554 9.168 1.00 98.44 94 ASP A O 1
ATOM 736 N N . TYR A 1 95 ? -8.578 -5.451 7.989 1.00 98.19 95 TYR A N 1
ATOM 737 C CA . TYR A 1 95 ? -9.608 -6.022 8.854 1.00 98.19 95 TYR A CA 1
ATOM 738 C C . TYR A 1 95 ? -9.072 -6.298 10.264 1.00 98.19 95 TYR A C 1
ATOM 740 O O . TYR A 1 95 ? -9.647 -5.823 11.241 1.00 98.19 95 TYR A O 1
ATOM 748 N N . GLU A 1 96 ? -7.932 -6.985 10.376 1.00 97.62 96 GLU A N 1
ATOM 749 C CA . GLU A 1 96 ? -7.278 -7.297 11.654 1.00 97.62 96 GLU A CA 1
ATOM 750 C C . GLU A 1 96 ? -6.962 -6.039 12.474 1.00 97.62 96 GLU A C 1
ATOM 752 O O . GLU A 1 96 ? -7.075 -6.048 13.698 1.00 97.62 96 GLU A O 1
ATOM 757 N N . ARG A 1 97 ? -6.611 -4.930 11.810 1.00 96.25 97 ARG A N 1
ATOM 758 C CA . AR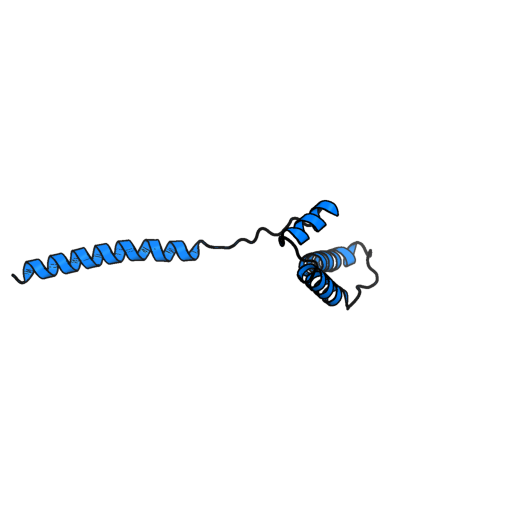G A 1 97 ? -6.355 -3.644 12.474 1.00 96.25 97 ARG A CA 1
ATOM 759 C C . ARG A 1 97 ? -7.610 -2.978 13.033 1.00 96.25 97 ARG A C 1
ATOM 761 O O . ARG A 1 97 ? -7.484 -2.198 13.967 1.00 96.25 97 ARG A O 1
ATOM 768 N N . LYS A 1 98 ? -8.787 -3.246 12.461 1.00 93.31 98 LYS A N 1
ATOM 769 C CA . LYS A 1 98 ? -10.070 -2.673 12.908 1.00 93.31 98 LYS A CA 1
ATOM 770 C C . LYS A 1 98 ? -10.680 -3.421 14.088 1.00 93.31 98 LYS A C 1
ATOM 772 O O . LYS A 1 98 ? -11.445 -2.829 14.839 1.00 93.31 98 LYS A O 1
ATOM 777 N N . VAL A 1 99 ? -10.396 -4.717 14.207 1.00 92.88 99 VAL A N 1
ATOM 778 C CA . VAL A 1 99 ? -10.979 -5.590 15.242 1.00 92.88 99 VAL A CA 1
ATOM 779 C C . VAL A 1 99 ? -10.142 -5.668 16.520 1.00 92.88 99 VAL A C 1
ATOM 781 O O . VAL A 1 99 ? -10.552 -6.330 17.470 1.00 92.88 99 VAL A O 1
ATOM 784 N N . LYS A 1 100 ? -8.968 -5.036 16.532 1.00 73.19 100 LYS A N 1
ATOM 785 C CA . LYS A 1 100 ? -8.032 -5.014 17.655 1.00 73.19 100 LYS A CA 1
ATOM 786 C C . LYS A 1 100 ? -8.129 -3.700 18.416 1.00 73.19 100 LYS A C 1
ATOM 788 O O . LYS A 1 100 ? -8.052 -3.763 19.661 1.00 73.19 100 LYS A O 1
#

Radius of gyration: 26.85 Å; Cα contacts (8 Å, |Δi|>4): 32; chains: 1; bounding box: 70×61×35 Å

Nearest PDB 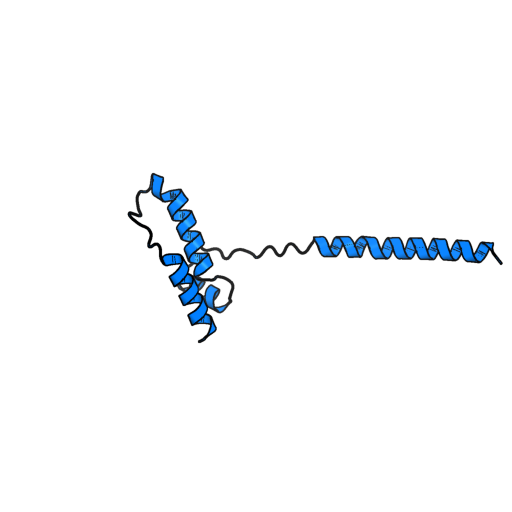structures (foldseek):
  4up6-assembly1_A  TM=3.323E-01  e=9.504E+00  Escherichia coli K-12
  4abm-assembly3_D  TM=3.345E-01  e=9.504E+00  Homo sapiens

Sequence (100 aa):
MHCLKMATAILAFSLFSHLLLPTLLAISAQSNAIHAFPIREATIKDLQLAFKQNKLTSRQLVEFYLGEIHRLNPLLHGVIEVNPDALSQADKADYERKVK

Solvent-accessible surface area (backbone atoms only — not comparable to full-atom values): 6102 Å² total; per-residue (Å²): 125,68,70,65,56,54,56,51,51,53,54,51,50,50,53,50,52,66,58,52,56,63,58,60,58,60,64,72,65,70,69,79,72,72,76,75,64,72,67,79,92,50,48,74,67,52,52,54,49,28,44,76,67,69,56,44,50,48,42,60,55,50,52,51,50,52,51,49,45,69,71,43,31,90,79,67,64,80,66,93,78,79,69,88,54,54,61,62,54,19,46,49,52,45,49,55,64,71,78,107

InterPro domains:
  IPR036928 Amidase signature (AS) superfamily [G3DSA:3.90.1300.10] (22-100)
  IPR036928 Amidase signature (AS) superfamily [SSF75304] (20-94)

Secondary structure (DSSP, 8-state):
--HHHHHHHHHHHHHHHHHHHHHHHHHTT----------TT--HHHHHHHHHTTS--HHHHHHHHHHHHHHHHHHH---S---TTHHHHHHHHHHHHH--

Organism: Citrus sinensis (NCBI:txid2711)

pLDDT: mean 82.39, std 20.0, range [49.19, 98.81]

Foldseek 3Di:
DVVVVVVVVVVVVVVVVVVPVVVVVVVVPPPPPLPQDPLPPQDPVNVVVCLVVVSDALLRNLVVVVVVCVVPCVPVVPDPDDDPCSNVVRVVVSVVSVVD